Protein AF-A0A7Y5BYF7-F1 (afdb_monomer_lite)

Foldseek 3Di:
DAAAEDELVNLVVCLVVVQQEDEDEPSYHYDPNNVVSCVVSNYHHHYPDPDPPDDDPPPPVPDDDDDDDDDDDDDD

Secondary structure (DSSP, 8-state):
-PPEEE-HHHHHHHHHTT--EEEE-TTEEE-HHHHHHHHHHT-EEEE-----S-----GGGS-----PPPPPPP--

pLDDT: mean 81.95, std 16.51, range [49.41, 97.19]

Structure (mmCIF, N/CA/C/O backbone):
data_AF-A0A7Y5BYF7-F1
#
_entry.id   AF-A0A7Y5BYF7-F1
#
loop_
_atom_site.group_PDB
_atom_site.id
_atom_site.type_symbol
_atom_site.label_atom_id
_atom_site.label_alt_id
_atom_site.label_comp_id
_atom_site.label_asym_id
_atom_site.label_entity_id
_atom_site.label_seq_id
_atom_site.pdbx_PDB_ins_code
_atom_site.Cartn_x
_atom_site.Cartn_y
_atom_site.Cartn_z
_atom_site.occupancy
_atom_site.B_iso_or_equiv
_atom_site.auth_seq_id
_atom_site.auth_comp_id
_atom_site.auth_asym_id
_atom_site.auth_atom_id
_atom_site.pdbx_PDB_model_num
ATOM 1 N N . MET A 1 1 ? 4.996 2.851 -18.645 1.00 69.38 1 MET A N 1
ATOM 2 C CA . MET A 1 1 ? 3.582 3.135 -18.307 1.00 69.38 1 MET A CA 1
ATOM 3 C C . MET A 1 1 ? 3.525 4.408 -17.464 1.00 69.38 1 MET A C 1
ATOM 5 O O . MET A 1 1 ? 4.594 4.904 -17.116 1.00 69.38 1 MET A O 1
ATOM 9 N N . PRO A 1 2 ? 2.353 5.018 -17.202 1.00 85.88 2 PRO A N 1
ATOM 10 C CA . PRO A 1 2 ? 2.281 6.122 -16.246 1.00 85.88 2 PRO A CA 1
ATOM 11 C C . PRO A 1 2 ? 2.648 5.627 -14.840 1.00 85.88 2 PRO A C 1
ATOM 13 O O . PRO A 1 2 ? 2.213 4.551 -14.432 1.00 85.88 2 PRO A O 1
ATOM 16 N N . LYS A 1 3 ? 3.442 6.417 -14.109 1.00 92.81 3 LYS A N 1
ATOM 17 C CA . LYS A 1 3 ? 3.798 6.115 -12.718 1.00 92.81 3 LYS A CA 1
ATOM 18 C C . LYS A 1 3 ? 2.603 6.333 -11.793 1.00 92.81 3 LYS A C 1
ATOM 20 O O . LYS A 1 3 ? 1.870 7.308 -11.949 1.00 92.81 3 LYS A O 1
ATOM 25 N N . THR A 1 4 ? 2.446 5.451 -10.814 1.00 94.00 4 THR A N 1
ATOM 26 C CA . THR A 1 4 ? 1.447 5.552 -9.748 1.00 94.00 4 THR A CA 1
ATOM 27 C C . THR A 1 4 ? 2.120 6.068 -8.485 1.00 94.00 4 THR A C 1
ATOM 29 O O . THR A 1 4 ? 3.119 5.509 -8.039 1.00 94.00 4 THR A O 1
ATOM 32 N N . PHE A 1 5 ? 1.575 7.132 -7.903 1.00 95.31 5 PHE A N 1
ATOM 33 C CA . PHE A 1 5 ? 2.094 7.725 -6.674 1.00 95.31 5 PHE A CA 1
ATOM 34 C C . PHE A 1 5 ? 1.136 7.434 -5.524 1.00 95.31 5 PHE A C 1
ATOM 36 O O . PHE A 1 5 ? -0.053 7.718 -5.641 1.00 95.31 5 PHE A O 1
ATOM 43 N N . TYR A 1 6 ? 1.662 6.898 -4.423 1.00 96.12 6 TYR A N 1
ATOM 44 C CA . TYR A 1 6 ? 0.915 6.708 -3.185 1.00 96.12 6 TYR A CA 1
ATOM 45 C C . TYR A 1 6 ? 1.384 7.693 -2.121 1.00 96.12 6 TYR A C 1
ATOM 47 O O . TYR A 1 6 ? 2.567 7.763 -1.772 1.00 96.12 6 TYR A O 1
ATOM 55 N N . THR A 1 7 ? 0.424 8.439 -1.590 1.00 96.62 7 THR A N 1
ATOM 56 C CA . THR A 1 7 ? 0.586 9.322 -0.438 1.00 96.62 7 THR A CA 1
ATOM 57 C C . THR A 1 7 ? 0.057 8.656 0.832 1.00 96.62 7 THR A C 1
ATOM 59 O O . THR A 1 7 ? -0.560 7.592 0.785 1.00 96.62 7 THR A O 1
ATOM 62 N N . GLU A 1 8 ? 0.273 9.284 1.990 1.00 96.19 8 GLU A N 1
ATOM 63 C CA . GLU A 1 8 ? -0.248 8.785 3.271 1.00 96.19 8 GLU A CA 1
ATOM 64 C C . GLU A 1 8 ? -1.760 8.526 3.218 1.00 96.19 8 GLU A C 1
ATOM 66 O O . GLU A 1 8 ? -2.235 7.486 3.677 1.00 96.19 8 GLU A O 1
ATOM 71 N N . ARG A 1 9 ? -2.510 9.465 2.632 1.00 96.38 9 ARG A N 1
ATOM 72 C CA . ARG A 1 9 ? -3.969 9.389 2.576 1.00 96.38 9 ARG A CA 1
ATOM 73 C C . ARG A 1 9 ? -4.443 8.214 1.729 1.00 96.38 9 ARG A C 1
ATOM 75 O O . ARG A 1 9 ? -5.405 7.555 2.108 1.00 96.38 9 ARG A O 1
ATOM 82 N N . ASP A 1 10 ? -3.738 7.920 0.640 1.00 95.94 10 ASP A N 1
ATOM 83 C CA . ASP A 1 10 ? -4.068 6.786 -0.222 1.00 95.94 10 ASP A CA 1
ATOM 84 C C . ASP A 1 10 ? -3.893 5.462 0.526 1.00 95.94 10 ASP A C 1
ATOM 86 O O . ASP A 1 10 ? -4.766 4.603 0.468 1.00 95.94 10 ASP A O 1
ATOM 90 N N . ILE A 1 11 ? -2.803 5.310 1.287 1.00 96.69 11 ILE A N 1
ATOM 91 C CA . ILE A 1 11 ? -2.563 4.115 2.108 1.00 96.69 11 ILE A CA 1
ATOM 92 C C . ILE A 1 11 ? -3.633 3.963 3.190 1.00 96.69 11 ILE A C 1
ATOM 94 O O . ILE A 1 11 ? -4.128 2.860 3.420 1.00 96.69 11 ILE A O 1
ATOM 98 N N . GLU A 1 12 ? -4.021 5.061 3.837 1.00 96.12 12 GLU A N 1
ATOM 99 C CA . GLU A 1 12 ? -5.071 5.038 4.851 1.00 96.12 12 GLU A CA 1
ATOM 100 C C . GLU A 1 12 ? -6.430 4.645 4.261 1.00 96.12 12 GLU A C 1
ATOM 102 O O . GLU A 1 12 ? -7.134 3.803 4.822 1.00 96.12 12 GLU A O 1
ATOM 107 N N . ASP A 1 13 ? -6.783 5.193 3.100 1.00 97.19 13 ASP A N 1
ATOM 108 C CA . ASP A 1 13 ? -8.027 4.848 2.420 1.00 97.19 13 ASP A CA 1
ATOM 109 C C . ASP A 1 13 ? -8.009 3.406 1.885 1.00 97.19 13 ASP A C 1
ATOM 111 O O . ASP A 1 13 ? -9.037 2.728 1.935 1.00 97.19 13 ASP A O 1
ATOM 115 N N . LEU A 1 14 ? -6.859 2.895 1.434 1.00 95.25 14 LEU A N 1
ATOM 116 C CA . LEU A 1 14 ? -6.689 1.490 1.047 1.00 95.25 14 LEU A CA 1
ATOM 117 C C . LEU A 1 14 ? -6.863 0.553 2.248 1.00 95.25 14 LEU A C 1
ATOM 119 O O . LEU A 1 14 ? -7.626 -0.411 2.168 1.00 95.25 14 LEU A O 1
ATOM 123 N N . ALA A 1 15 ? -6.238 0.866 3.381 1.00 95.31 15 ALA A N 1
ATOM 124 C CA . ALA A 1 15 ? -6.380 0.084 4.604 1.00 95.31 15 ALA A CA 1
ATOM 125 C C . ALA A 1 15 ? -7.833 0.075 5.112 1.00 95.31 15 ALA A C 1
ATOM 127 O O . ALA A 1 15 ? -8.359 -0.979 5.466 1.00 95.31 15 ALA A O 1
ATOM 128 N N . ARG A 1 16 ? -8.531 1.221 5.070 1.00 96.19 16 ARG A N 1
ATOM 129 C CA . ARG A 1 16 ? -9.964 1.317 5.422 1.00 96.19 16 ARG A CA 1
ATOM 130 C C . ARG A 1 16 ? -10.861 0.475 4.520 1.00 96.19 16 ARG A C 1
ATOM 132 O O . ARG A 1 16 ? -11.900 -0.000 4.967 1.00 96.19 16 ARG A O 1
ATOM 139 N N . ARG A 1 17 ? -10.468 0.280 3.259 1.00 95.88 17 ARG A N 1
ATOM 140 C CA . ARG A 1 17 ? -11.150 -0.619 2.313 1.00 95.88 17 ARG A CA 1
ATOM 141 C C . ARG A 1 17 ? -10.829 -2.097 2.557 1.00 95.88 17 ARG A C 1
ATOM 143 O O . ARG A 1 17 ? -11.389 -2.946 1.871 1.00 95.88 17 ARG A O 1
ATOM 150 N N . GLY A 1 18 ? -9.952 -2.408 3.512 1.00 95.38 18 GLY A N 1
ATOM 151 C CA . GLY A 1 18 ? -9.522 -3.767 3.828 1.00 95.38 18 GLY A CA 1
ATOM 152 C C . GLY A 1 18 ? -8.371 -4.272 2.958 1.00 95.38 18 GLY A C 1
ATOM 153 O O . GLY A 1 18 ? -8.134 -5.476 2.914 1.00 95.38 18 GLY A O 1
ATOM 154 N N . VAL A 1 19 ? -7.654 -3.389 2.253 1.00 95.81 19 VAL A N 1
ATOM 155 C CA . VAL A 1 19 ? -6.457 -3.785 1.501 1.00 95.81 19 VAL A CA 1
ATOM 156 C C . VAL A 1 19 ? -5.325 -4.057 2.483 1.00 95.81 19 VAL A C 1
ATOM 158 O O . VAL A 1 19 ? -4.911 -3.175 3.229 1.00 95.81 19 VAL A O 1
ATOM 161 N N . THR A 1 20 ? -4.807 -5.280 2.456 1.00 94.88 20 THR A N 1
ATOM 162 C CA . THR A 1 20 ? -3.751 -5.747 3.366 1.00 94.88 20 THR A CA 1
ATOM 163 C C . THR A 1 20 ? -2.378 -5.824 2.708 1.00 94.88 20 THR A C 1
ATOM 165 O O . THR A 1 20 ? -1.384 -6.016 3.401 1.00 94.88 20 THR A O 1
ATOM 168 N N . SER A 1 21 ? -2.286 -5.661 1.386 1.00 94.88 21 SER A N 1
ATOM 169 C CA . SER A 1 21 ? -1.013 -5.697 0.664 1.00 94.88 21 SER A CA 1
ATOM 170 C C . SER A 1 21 ? -1.026 -4.833 -0.592 1.00 94.88 21 SER A C 1
ATOM 172 O O . SER A 1 21 ? -2.026 -4.803 -1.309 1.00 94.88 21 SER A O 1
ATOM 174 N N . ILE A 1 22 ? 0.104 -4.198 -0.894 1.00 93.81 22 ILE A N 1
ATOM 175 C CA . ILE A 1 22 ? 0.332 -3.408 -2.107 1.00 93.81 22 ILE A CA 1
ATOM 176 C C . ILE A 1 22 ? 1.583 -3.942 -2.799 1.00 93.81 22 ILE A C 1
ATOM 178 O O . ILE A 1 22 ? 2.639 -4.075 -2.178 1.00 93.81 22 ILE A O 1
ATOM 182 N N . THR A 1 23 ? 1.471 -4.234 -4.093 1.00 93.75 23 THR A N 1
ATOM 183 C CA . THR A 1 23 ? 2.621 -4.615 -4.913 1.00 93.75 23 THR A CA 1
ATOM 184 C C . THR A 1 23 ? 3.372 -3.366 -5.358 1.00 93.75 23 THR A C 1
ATOM 186 O O . THR A 1 23 ? 2.830 -2.523 -6.069 1.00 93.75 23 THR A O 1
ATOM 189 N N . VAL A 1 24 ? 4.629 -3.257 -4.944 1.00 92.56 24 VAL A N 1
ATOM 190 C CA . VAL A 1 24 ? 5.535 -2.176 -5.326 1.00 92.56 24 VAL A CA 1
ATOM 191 C C . VAL A 1 24 ? 6.349 -2.639 -6.533 1.00 92.56 24 VAL A C 1
ATOM 193 O O . VAL A 1 24 ? 7.145 -3.577 -6.433 1.00 92.56 24 VAL A O 1
ATOM 196 N N . THR A 1 25 ? 6.111 -1.994 -7.672 1.00 91.56 25 THR A N 1
ATOM 197 C CA . THR A 1 25 ? 6.852 -2.160 -8.933 1.00 91.56 25 THR A CA 1
ATOM 198 C C . THR A 1 25 ? 7.665 -0.895 -9.237 1.00 91.56 25 THR A C 1
ATOM 200 O O . THR A 1 25 ? 7.534 0.105 -8.533 1.00 91.56 25 THR A O 1
ATOM 203 N N . ASP A 1 26 ? 8.464 -0.894 -10.308 1.00 90.94 26 ASP A N 1
ATOM 204 C CA . ASP A 1 26 ? 9.238 0.281 -10.756 1.00 90.94 26 ASP A CA 1
ATOM 205 C C . ASP A 1 26 ? 8.378 1.499 -11.144 1.00 90.94 26 ASP A C 1
ATOM 207 O O . ASP A 1 26 ? 8.845 2.643 -11.141 1.00 90.94 26 ASP A O 1
ATOM 211 N N . ASP A 1 27 ? 7.105 1.263 -11.461 1.00 93.00 27 ASP A N 1
ATOM 212 C CA . ASP A 1 27 ? 6.140 2.311 -11.780 1.00 93.00 27 ASP A CA 1
ATOM 213 C C . ASP A 1 27 ? 5.424 2.849 -10.529 1.00 93.00 27 ASP A C 1
ATOM 215 O O . ASP A 1 27 ? 4.677 3.820 -10.633 1.00 93.00 27 ASP A O 1
ATOM 219 N N . VAL A 1 28 ? 5.639 2.256 -9.350 1.00 93.38 28 VAL A N 1
ATOM 220 C CA . VAL A 1 28 ? 4.998 2.660 -8.093 1.00 93.38 28 VAL A CA 1
ATOM 221 C C . VAL A 1 28 ? 5.974 3.452 -7.232 1.00 93.38 28 VAL A C 1
ATOM 223 O O . VAL A 1 28 ? 7.033 2.968 -6.843 1.00 93.38 28 VAL A O 1
ATOM 226 N N . VAL A 1 29 ? 5.588 4.675 -6.878 1.00 94.38 29 VAL A N 1
ATOM 227 C CA . VAL A 1 29 ? 6.364 5.551 -5.999 1.00 94.38 29 VAL A CA 1
ATOM 228 C C . VAL A 1 29 ? 5.566 5.815 -4.731 1.00 94.38 29 VAL A C 1
ATOM 230 O O . VAL A 1 29 ? 4.442 6.308 -4.787 1.00 94.38 29 VAL A O 1
ATOM 233 N N . LEU A 1 30 ? 6.157 5.513 -3.578 1.00 94.94 30 LEU A N 1
ATOM 234 C CA . L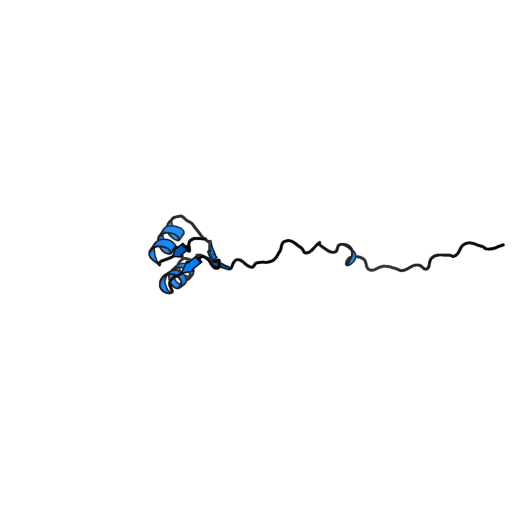EU A 1 30 ? 5.585 5.825 -2.272 1.00 94.94 30 LEU A CA 1
ATOM 235 C C . LEU A 1 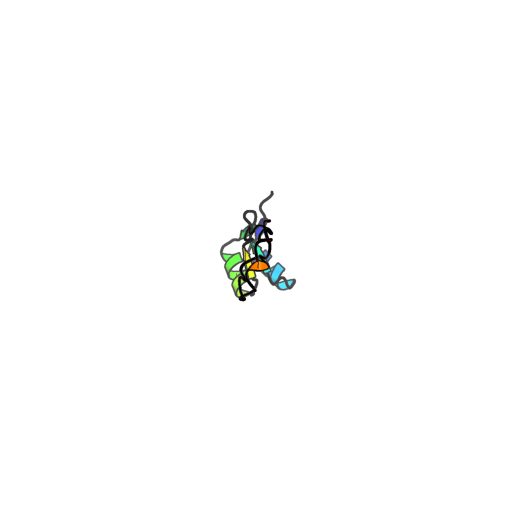30 ? 6.357 6.979 -1.643 1.00 94.94 30 LEU A C 1
ATOM 237 O O . LEU A 1 30 ? 7.586 7.022 -1.722 1.00 94.94 30 LEU A O 1
ATOM 241 N N . THR A 1 31 ? 5.650 7.903 -0.997 1.00 95.88 31 THR A N 1
ATOM 242 C CA . THR A 1 31 ? 6.312 8.861 -0.107 1.00 95.88 31 THR A CA 1
ATOM 243 C C . THR A 1 31 ? 6.771 8.162 1.173 1.00 95.88 31 THR A C 1
ATOM 245 O O . THR A 1 31 ? 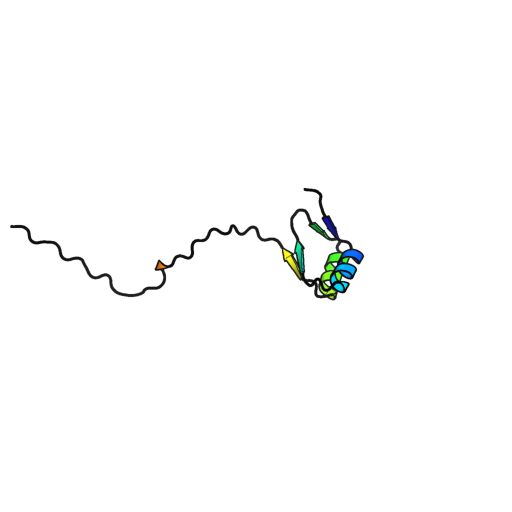6.224 7.127 1.560 1.00 95.88 31 THR A O 1
ATOM 248 N N . GLU A 1 32 ? 7.749 8.742 1.871 1.00 95.19 32 GLU A N 1
ATOM 249 C CA . GLU A 1 32 ? 8.248 8.172 3.131 1.00 95.19 32 GLU A CA 1
ATOM 250 C C . GLU A 1 32 ? 7.123 8.011 4.166 1.00 95.19 32 GLU A C 1
ATOM 252 O O . GLU A 1 32 ? 6.949 6.948 4.756 1.00 95.19 32 GLU A O 1
ATOM 257 N N . VAL A 1 33 ? 6.268 9.032 4.288 1.00 96.88 33 VAL A N 1
ATOM 258 C CA . VAL A 1 33 ? 5.113 9.015 5.199 1.00 96.88 33 VAL A CA 1
ATOM 259 C C . VAL A 1 33 ? 4.103 7.927 4.811 1.00 96.88 33 VAL A C 1
ATOM 261 O O . VAL A 1 33 ? 3.516 7.290 5.682 1.00 96.88 33 VAL A O 1
ATOM 264 N N . ALA A 1 34 ? 3.921 7.658 3.513 1.00 96.38 34 ALA A N 1
ATOM 265 C CA . ALA A 1 34 ? 3.062 6.571 3.043 1.00 96.38 34 ALA A CA 1
ATOM 266 C C . ALA A 1 34 ? 3.619 5.193 3.436 1.00 96.38 34 ALA A C 1
ATOM 268 O O . ALA A 1 34 ? 2.863 4.335 3.895 1.00 96.38 34 ALA A O 1
ATOM 269 N N . ARG A 1 35 ? 4.938 4.991 3.308 1.00 95.44 35 ARG A N 1
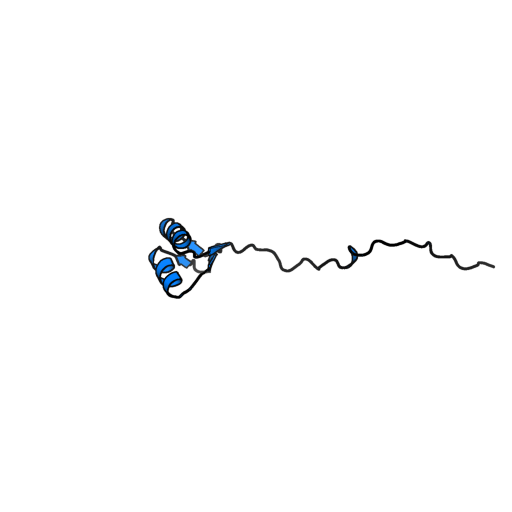ATOM 270 C CA . ARG A 1 35 ? 5.616 3.751 3.715 1.00 95.44 35 ARG A CA 1
ATOM 271 C C . ARG A 1 35 ? 5.446 3.491 5.211 1.00 95.44 35 ARG A C 1
ATOM 273 O O . ARG A 1 35 ? 5.012 2.408 5.594 1.00 95.44 35 ARG A O 1
ATOM 280 N N . GLU A 1 36 ? 5.716 4.493 6.046 1.00 96.38 36 GLU A N 1
ATOM 281 C CA . GLU A 1 36 ? 5.516 4.381 7.495 1.00 96.38 36 GLU A CA 1
ATOM 282 C C . GLU A 1 36 ? 4.058 4.077 7.853 1.00 96.38 36 GLU A C 1
ATOM 284 O O . GLU A 1 36 ? 3.776 3.261 8.732 1.00 96.38 36 GLU A O 1
ATOM 289 N N . LYS A 1 37 ? 3.109 4.729 7.171 1.00 96.50 37 LYS A N 1
ATOM 290 C CA . LYS A 1 37 ? 1.681 4.502 7.397 1.00 96.50 37 LYS A CA 1
ATOM 291 C C . LYS A 1 37 ? 1.278 3.071 7.049 1.00 96.50 37 LYS A C 1
ATOM 293 O O . LYS A 1 37 ? 0.516 2.471 7.802 1.00 96.50 37 LYS A O 1
ATOM 298 N N . ALA A 1 38 ? 1.810 2.522 5.957 1.00 96.00 38 ALA A N 1
ATOM 299 C CA . ALA A 1 38 ? 1.558 1.144 5.550 1.00 96.00 38 ALA A CA 1
ATOM 300 C C . ALA A 1 38 ? 2.013 0.162 6.639 1.00 96.00 38 ALA A C 1
ATOM 302 O O . ALA A 1 38 ? 1.234 -0.693 7.052 1.00 96.00 38 ALA A O 1
ATOM 303 N N . GLU A 1 39 ? 3.214 0.356 7.190 1.00 94.62 39 GLU A N 1
ATOM 304 C CA . GLU A 1 39 ? 3.747 -0.464 8.286 1.00 94.62 39 GLU A CA 1
ATOM 305 C C . GLU A 1 39 ? 2.883 -0.377 9.551 1.00 94.62 39 GLU A C 1
ATOM 307 O O . GLU A 1 39 ? 2.542 -1.403 10.140 1.00 94.62 39 GLU A O 1
ATOM 312 N N . ARG A 1 40 ? 2.458 0.832 9.942 1.00 95.75 40 ARG A N 1
ATOM 313 C CA . ARG A 1 40 ? 1.601 1.042 11.125 1.00 95.75 40 ARG A CA 1
ATOM 314 C C . ARG A 1 40 ? 0.210 0.428 10.977 1.00 95.75 40 ARG A C 1
ATOM 316 O O . ARG A 1 40 ? -0.365 -0.008 11.969 1.00 95.75 40 ARG A O 1
ATOM 323 N N . LEU A 1 41 ? -0.339 0.425 9.763 1.00 95.50 41 LEU A N 1
ATOM 324 C CA . LEU A 1 41 ? -1.663 -0.127 9.457 1.00 95.50 41 LEU A CA 1
ATOM 325 C C . LEU A 1 41 ? -1.626 -1.625 9.114 1.00 95.50 41 LEU A C 1
ATOM 327 O O . LEU A 1 41 ? -2.678 -2.216 8.888 1.00 95.50 41 LEU A O 1
ATOM 331 N N . GLY A 1 42 ? -0.442 -2.243 9.077 1.00 94.44 42 GLY A N 1
ATOM 332 C CA . GLY A 1 42 ? -0.286 -3.653 8.717 1.00 94.44 42 GLY A CA 1
ATOM 333 C C . GLY A 1 42 ? -0.495 -3.941 7.227 1.00 94.44 42 GLY A C 1
ATOM 334 O O . GLY A 1 42 ? -0.805 -5.074 6.864 1.00 94.44 42 GLY A O 1
ATOM 335 N N . VAL A 1 43 ? -0.334 -2.938 6.360 1.00 96.19 43 VAL A N 1
ATOM 336 C CA . VAL A 1 43 ? -0.373 -3.103 4.903 1.00 96.19 43 VAL A CA 1
ATOM 337 C C . VAL A 1 43 ? 1.004 -3.556 4.417 1.00 96.19 43 VAL A C 1
ATOM 339 O O . VAL A 1 43 ? 1.983 -2.813 4.484 1.00 96.19 43 VAL A O 1
ATOM 342 N N . ALA A 1 44 ? 1.090 -4.779 3.902 1.00 95.06 44 ALA A N 1
ATOM 343 C CA . ALA A 1 44 ? 2.333 -5.359 3.413 1.00 95.06 44 ALA A CA 1
ATOM 344 C C . ALA A 1 44 ? 2.758 -4.744 2.070 1.00 95.06 44 ALA A C 1
ATOM 346 O O . ALA A 1 44 ? 2.023 -4.799 1.085 1.00 95.06 44 ALA A O 1
ATOM 347 N N . LEU A 1 45 ? 3.977 -4.209 2.000 1.00 93.94 45 LEU A N 1
ATOM 348 C CA . LEU A 1 45 ? 4.574 -3.725 0.754 1.00 93.94 45 LEU A CA 1
ATOM 349 C C . LEU A 1 45 ? 5.380 -4.855 0.100 1.00 93.94 45 LEU A C 1
ATOM 351 O O . LEU A 1 45 ? 6.491 -5.171 0.526 1.00 93.94 45 LEU A O 1
ATOM 355 N N . ILE A 1 46 ? 4.810 -5.485 -0.926 1.00 93.25 46 ILE A N 1
ATOM 356 C CA . ILE A 1 46 ? 5.404 -6.639 -1.611 1.00 93.25 46 ILE A CA 1
ATOM 357 C C . ILE A 1 46 ? 6.153 -6.141 -2.842 1.00 93.25 46 ILE A C 1
ATOM 359 O O . ILE A 1 46 ? 5.539 -5.599 -3.756 1.00 93.25 46 ILE A O 1
ATOM 363 N N . ARG A 1 47 ? 7.472 -6.342 -2.912 1.00 88.88 47 ARG A N 1
ATOM 364 C CA . ARG A 1 47 ? 8.214 -6.054 -4.149 1.00 88.88 47 ARG A CA 1
ATOM 365 C C . ARG A 1 47 ? 7.867 -7.093 -5.207 1.00 88.88 47 ARG A C 1
ATOM 367 O O . ARG A 1 47 ? 7.925 -8.290 -4.925 1.00 88.88 47 ARG A O 1
ATOM 374 N N . ALA A 1 48 ? 7.551 -6.643 -6.417 1.00 81.75 48 ALA A N 1
ATOM 375 C CA . ALA A 1 48 ? 7.457 -7.541 -7.558 1.00 81.75 48 ALA A CA 1
ATOM 376 C C . ALA A 1 48 ? 8.861 -8.079 -7.872 1.00 81.75 48 ALA A C 1
ATOM 378 O O . ALA A 1 48 ? 9.707 -7.371 -8.410 1.00 81.75 48 ALA A O 1
ATOM 379 N N . VAL A 1 49 ? 9.133 -9.317 -7.465 1.00 73.31 49 VAL A N 1
ATOM 380 C CA . VAL A 1 49 ? 10.332 -10.035 -7.892 1.00 73.31 49 VAL A CA 1
ATOM 381 C C . VAL A 1 49 ? 10.047 -10.600 -9.274 1.00 73.31 49 VAL A C 1
ATOM 383 O O . VAL A 1 49 ? 9.126 -11.398 -9.448 1.00 73.31 49 VAL A O 1
ATOM 386 N N . ASP A 1 50 ? 10.856 -10.188 -10.243 1.00 60.75 50 ASP A N 1
ATOM 387 C CA . ASP A 1 50 ? 10.853 -10.719 -11.602 1.00 60.75 50 ASP A CA 1
ATOM 388 C C . ASP A 1 50 ? 11.516 -12.109 -11.606 1.00 60.75 50 ASP A C 1
ATOM 390 O O . ASP A 1 50 ? 12.635 -12.308 -12.073 1.00 60.75 50 ASP A O 1
ATOM 394 N N . THR A 1 51 ? 10.879 -13.086 -10.954 1.00 62.59 51 THR A N 1
ATOM 395 C CA . THR A 1 51 ? 11.239 -14.493 -11.143 1.00 62.59 51 THR A CA 1
ATOM 396 C C . THR A 1 51 ? 10.468 -15.005 -12.349 1.00 62.59 51 THR A C 1
ATOM 398 O O . THR A 1 51 ? 9.241 -15.124 -12.262 1.00 62.59 51 THR A O 1
ATOM 401 N N . PRO A 1 52 ? 11.140 -15.351 -13.460 1.00 60.09 52 PRO A N 1
ATOM 402 C CA . PRO A 1 52 ? 10.461 -15.984 -14.574 1.00 60.09 52 PRO A CA 1
ATOM 403 C C . PRO A 1 52 ? 9.846 -17.315 -14.107 1.00 60.09 52 PRO A C 1
ATOM 405 O O . PRO A 1 52 ? 10.497 -18.057 -13.362 1.00 60.09 52 PRO A O 1
ATOM 408 N N . PRO A 1 53 ? 8.631 -17.679 -14.561 1.00 63.03 53 PRO A N 1
ATOM 409 C CA . PRO A 1 53 ? 8.014 -18.979 -14.297 1.00 63.03 53 PRO A CA 1
ATOM 410 C C . PRO A 1 53 ? 8.681 -20.078 -15.141 1.00 63.03 53 PRO A C 1
ATOM 412 O O . PRO A 1 53 ? 8.029 -20.794 -15.895 1.00 63.03 53 PRO A O 1
ATOM 415 N N . SER A 1 54 ? 10.007 -20.193 -15.063 1.00 59.62 54 SER A N 1
ATOM 416 C CA . SER A 1 54 ? 10.783 -21.160 -15.833 1.00 59.62 54 SER A CA 1
ATOM 417 C C . SER A 1 54 ? 11.876 -21.779 -14.973 1.00 59.62 54 SER A C 1
ATOM 419 O O . SER A 1 54 ? 13.072 -21.600 -15.181 1.00 59.62 54 SER A O 1
ATOM 421 N N . ALA A 1 55 ? 11.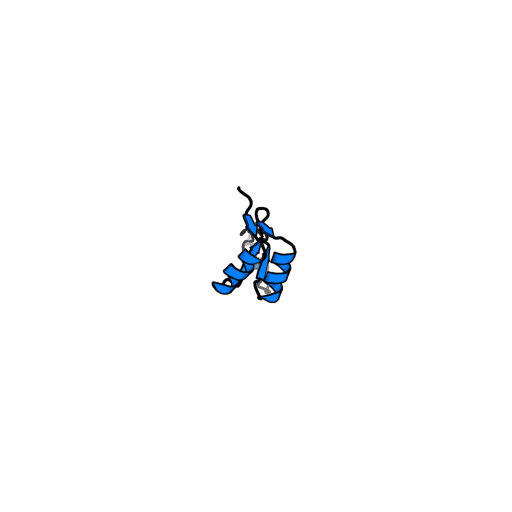443 -22.549 -13.982 1.00 61.47 55 ALA A N 1
ATOM 422 C CA . ALA A 1 55 ? 12.221 -23.683 -13.519 1.00 61.47 55 ALA A CA 1
ATOM 423 C C . ALA A 1 55 ? 11.324 -24.917 -13.657 1.00 61.47 55 ALA A C 1
ATOM 425 O O . ALA A 1 55 ? 10.415 -25.103 -12.846 1.00 61.47 55 ALA A O 1
ATOM 426 N N . PRO A 1 56 ? 11.528 -25.759 -14.685 1.00 70.75 56 PRO A N 1
ATOM 427 C CA . PRO A 1 56 ? 10.938 -27.086 -14.694 1.00 70.75 56 PRO A CA 1
ATOM 428 C C . PRO A 1 56 ? 11.343 -27.789 -13.396 1.00 70.75 56 PRO A C 1
ATOM 430 O O . PRO A 1 56 ? 12.537 -27.901 -13.096 1.00 70.75 56 PRO A O 1
ATOM 433 N N . ILE A 1 57 ? 10.361 -28.251 -12.619 1.00 64.56 57 ILE A N 1
ATOM 434 C CA . ILE A 1 57 ? 10.603 -29.154 -11.492 1.00 64.56 57 ILE A CA 1
ATOM 435 C C . ILE A 1 57 ? 11.393 -30.331 -12.059 1.00 64.56 57 ILE A C 1
ATOM 437 O O . ILE A 1 57 ? 10.910 -30.996 -12.970 1.00 64.56 57 ILE A O 1
ATOM 441 N N . ARG A 1 58 ? 12.616 -30.560 -11.570 1.00 70.62 58 ARG A N 1
ATOM 442 C CA . ARG A 1 58 ? 13.454 -31.695 -11.982 1.00 70.62 58 ARG A CA 1
ATOM 443 C C . ARG A 1 58 ? 12.969 -32.947 -11.242 1.00 70.62 58 ARG A C 1
ATOM 445 O O . ARG A 1 58 ? 13.341 -33.108 -10.081 1.00 70.62 58 ARG A O 1
ATOM 452 N N . PRO A 1 59 ? 12.197 -33.859 -11.861 1.00 67.25 59 PRO A N 1
ATOM 453 C CA . PRO A 1 59 ? 11.621 -34.997 -11.143 1.00 67.25 59 PRO A CA 1
ATOM 454 C C . PRO A 1 59 ? 12.662 -36.093 -10.853 1.00 67.25 59 PRO A C 1
ATOM 456 O O . PRO A 1 59 ? 12.411 -36.992 -10.062 1.00 67.25 59 PRO A O 1
ATOM 459 N N . TYR A 1 60 ? 13.847 -36.030 -11.471 1.00 61.69 60 TYR A N 1
ATOM 460 C CA . TYR A 1 60 ? 14.818 -37.132 -11.468 1.00 61.69 60 TYR A CA 1
ATOM 461 C C . TYR A 1 60 ? 15.809 -37.138 -10.293 1.00 61.69 60 TYR A C 1
ATOM 463 O O . TYR A 1 60 ? 16.632 -38.040 -10.207 1.00 61.69 60 TYR A O 1
ATOM 471 N N . LEU A 1 61 ? 15.757 -36.157 -9.385 1.00 57.53 61 LEU A N 1
ATOM 472 C CA . LEU A 1 61 ? 16.634 -36.121 -8.201 1.00 57.53 61 LEU A CA 1
ATOM 473 C C . LEU A 1 61 ? 16.069 -36.891 -6.994 1.00 57.53 61 LEU A C 1
ATOM 475 O O . LEU A 1 61 ? 16.7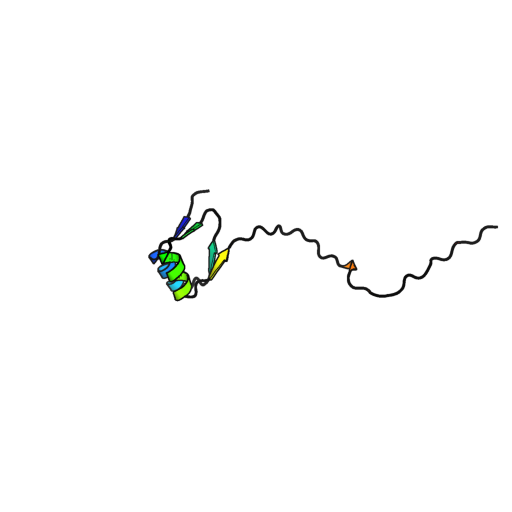06 -36.930 -5.945 1.00 57.53 61 LEU A O 1
ATOM 479 N N . ALA A 1 62 ? 14.913 -37.542 -7.141 1.00 58.59 62 ALA A N 1
ATOM 480 C CA . ALA A 1 62 ? 14.308 -38.377 -6.107 1.00 58.59 62 ALA A CA 1
ATOM 481 C C . ALA A 1 62 ? 14.258 -39.857 -6.527 1.00 58.59 62 ALA A C 1
ATOM 483 O O . ALA A 1 62 ? 13.187 -40.438 -6.654 1.00 58.59 62 ALA A O 1
ATOM 484 N N . ALA A 1 63 ? 15.423 -40.476 -6.729 1.00 52.94 63 ALA A N 1
ATOM 485 C CA . ALA A 1 63 ? 15.576 -41.920 -6.553 1.00 52.94 63 ALA A CA 1
ATOM 486 C C . ALA A 1 63 ? 17.040 -42.262 -6.223 1.00 52.94 63 ALA A C 1
ATOM 488 O O . ALA A 1 63 ? 17.897 -42.208 -7.106 1.00 52.94 63 ALA A O 1
ATOM 489 N N . PRO A 1 64 ? 17.363 -42.649 -4.978 1.00 63.44 64 PRO A N 1
ATOM 490 C CA . PRO A 1 64 ? 18.521 -43.484 -4.728 1.00 63.44 64 PRO A CA 1
ATOM 491 C C . PRO A 1 64 ? 18.089 -44.931 -4.991 1.00 63.44 64 PRO A C 1
ATOM 493 O O . PRO A 1 64 ? 17.219 -45.413 -4.274 1.00 63.44 64 PRO A O 1
ATOM 496 N N . THR A 1 65 ? 18.625 -45.616 -6.011 1.00 53.38 65 THR A N 1
ATOM 497 C CA . THR A 1 65 ? 18.876 -47.081 -6.003 1.00 53.38 65 THR A CA 1
ATOM 498 C C . THR A 1 65 ? 19.403 -47.621 -7.347 1.00 53.38 65 THR A C 1
ATOM 500 O O . THR A 1 65 ? 18.749 -47.539 -8.377 1.00 53.38 65 THR A O 1
ATOM 503 N N . VAL A 1 66 ? 20.595 -48.231 -7.261 1.00 53.12 66 VAL A N 1
ATOM 504 C CA . VAL A 1 66 ? 21.193 -49.299 -8.096 1.00 53.12 66 VAL A CA 1
ATOM 505 C C . VAL A 1 66 ? 21.238 -49.142 -9.625 1.00 53.12 66 VAL A C 1
ATOM 507 O O . VAL A 1 66 ? 20.381 -49.620 -10.364 1.00 53.12 66 VAL A O 1
ATOM 510 N N . SER A 1 67 ? 22.380 -48.651 -10.110 1.00 49.41 67 SER A N 1
ATOM 511 C CA . SER A 1 67 ? 22.893 -48.974 -11.445 1.00 49.41 67 SER A CA 1
ATOM 512 C C . SER A 1 67 ? 23.241 -50.468 -11.510 1.00 49.41 67 SER A C 1
ATOM 514 O O . SER A 1 67 ? 24.283 -50.892 -11.014 1.00 49.41 67 SER A O 1
ATOM 516 N N . THR A 1 68 ? 22.373 -51.282 -12.106 1.00 59.50 68 THR A N 1
ATOM 517 C CA . THR A 1 68 ? 22.728 -52.633 -12.566 1.00 59.50 68 THR A CA 1
ATOM 518 C C . THR A 1 68 ? 23.449 -52.528 -13.917 1.00 59.50 68 THR A C 1
ATOM 520 O O . THR A 1 68 ? 23.002 -51.775 -14.786 1.00 59.50 68 THR A O 1
ATOM 523 N N . PRO A 1 69 ? 24.575 -53.234 -14.134 1.00 55.41 69 PRO A N 1
ATOM 524 C CA . PRO A 1 69 ? 25.235 -53.243 -15.431 1.00 55.41 69 PRO A CA 1
ATOM 525 C C . PRO A 1 69 ? 24.434 -54.106 -16.419 1.00 55.41 69 PRO A C 1
ATOM 527 O O . PRO A 1 69 ? 24.037 -55.231 -16.124 1.00 55.41 69 PRO A O 1
ATOM 530 N N . LYS A 1 70 ? 24.194 -53.547 -17.607 1.00 62.62 70 LYS A N 1
ATOM 531 C CA . LYS A 1 70 ? 23.539 -54.180 -18.760 1.00 62.62 70 LYS A CA 1
ATOM 532 C C . LYS A 1 70 ? 24.323 -55.427 -19.224 1.00 62.62 70 LYS A C 1
ATOM 534 O O . LYS A 1 70 ? 25.524 -55.290 -19.456 1.00 62.62 70 LYS A O 1
ATOM 539 N N . PRO A 1 71 ? 23.696 -56.604 -19.428 1.00 59.66 71 PRO A N 1
ATOM 540 C CA . PRO A 1 71 ? 24.375 -57.746 -20.035 1.00 59.66 71 PRO A CA 1
ATOM 541 C C . PRO A 1 71 ? 24.507 -57.532 -21.551 1.00 59.66 71 PRO A C 1
ATOM 543 O O . PRO A 1 71 ? 23.559 -57.110 -22.219 1.00 59.66 71 PRO A O 1
ATOM 546 N N . ALA A 1 72 ? 25.701 -57.788 -22.088 1.00 68.81 72 ALA A N 1
ATOM 547 C CA . ALA A 1 72 ? 25.963 -57.799 -23.525 1.00 68.81 72 ALA A CA 1
ATOM 548 C C . ALA A 1 72 ? 25.381 -59.079 -24.169 1.00 68.81 72 ALA A C 1
ATOM 550 O O . ALA A 1 72 ? 25.378 -60.125 -23.517 1.00 68.81 72 ALA A O 1
ATOM 551 N N . PRO A 1 73 ? 24.873 -59.020 -25.416 1.00 70.19 73 PRO A N 1
ATOM 552 C CA . PRO A 1 73 ? 24.372 -60.198 -26.121 1.00 70.19 73 PRO A CA 1
ATOM 553 C C . PRO A 1 73 ? 25.524 -61.128 -26.556 1.00 70.19 73 PRO A C 1
ATOM 555 O O . PRO A 1 73 ? 26.656 -60.660 -26.708 1.00 70.19 73 PRO A O 1
ATOM 558 N N . PRO A 1 74 ? 25.253 -62.429 -26.770 1.00 67.00 74 PRO A N 1
ATOM 559 C CA . PRO A 1 74 ? 26.267 -63.392 -27.183 1.00 67.00 74 PRO A CA 1
ATOM 560 C C . PRO A 1 74 ? 26.678 -63.129 -28.637 1.00 67.00 74 PRO A C 1
ATOM 562 O O . PRO A 1 74 ? 25.835 -62.815 -29.477 1.00 67.00 74 PRO A O 1
ATOM 565 N N . SER A 1 75 ? 27.974 -63.239 -28.925 1.00 58.06 75 SER A N 1
ATOM 566 C CA . SER A 1 75 ? 28.496 -63.346 -30.290 1.00 58.06 75 SER A CA 1
ATOM 567 C C . SER A 1 75 ? 29.050 -64.756 -30.485 1.00 58.06 75 SER A C 1
ATOM 569 O O . SER A 1 75 ? 29.710 -65.261 -29.579 1.00 58.06 75 SER A O 1
ATOM 571 N N . ASP A 1 76 ? 28.662 -65.316 -31.631 1.00 54.03 76 ASP A N 1
ATOM 572 C CA . ASP A 1 76 ? 28.930 -66.618 -32.270 1.00 54.03 76 ASP A CA 1
ATOM 573 C C . ASP A 1 76 ? 30.134 -67.439 -31.768 1.00 54.03 76 ASP A C 1
ATOM 575 O O . ASP A 1 76 ? 31.265 -66.897 -31.734 1.00 54.03 76 ASP A O 1
#

Radius of gyration: 26.65 Å; chains: 1; bounding box: 40×76×43 Å

Sequence (76 aa):
MPKTFYTERDIEDLARRGVTSITVTDDVVLTEVAREKAERLGVALIRAVDTPPSAPIRPYLAAPTVSTPKPAPPSD